Protein AF-A0A537QDL7-F1 (afdb_monomer)

Solvent-accessible surface area (backbone atoms only — not comparable to full-atom values): 4246 Å² total; per-residue (Å²): 138,86,91,72,96,66,85,91,44,67,44,79,53,78,64,69,72,41,51,53,51,31,50,75,70,67,23,61,33,37,33,44,74,44,40,63,87,77,46,58,67,62,46,42,76,73,60,33,44,83,77,46,75,45,80,40,86,73,82,92,40,37,40,36,33,32,34,30,80,100

pLDDT: mean 80.27, std 18.12, range [33.03, 95.12]

Foldseek 3Di:
DDPDPDPPDADADDDDVRVVVCVVVVHQKHKYKDKPVPCPPVVVVVAKDFPDWDADPPGDIIMTIIMHTD

Radius of gyration: 14.19 Å; Cα contacts (8 Å, |Δi|>4): 108; chains: 1; bounding box: 43×23×33 Å

Structure (mmCIF, N/CA/C/O backbone):
data_AF-A0A537QDL7-F1
#
_entry.id   AF-A0A537QDL7-F1
#
loop_
_atom_site.group_PDB
_atom_site.id
_atom_site.type_symbol
_atom_site.label_atom_id
_atom_site.label_alt_id
_atom_site.label_comp_id
_atom_site.label_asym_id
_atom_site.label_entity_id
_atom_site.label_seq_id
_atom_site.pdbx_PDB_ins_code
_atom_site.Cartn_x
_atom_site.Cartn_y
_atom_site.Cartn_z
_atom_site.occupancy
_atom_site.B_iso_or_equiv
_atom_site.auth_seq_id
_atom_site.auth_comp_id
_atom_site.auth_asym_id
_atom_site.auth_atom_id
_atom_site.pdbx_PDB_model_num
ATOM 1 N N . MET A 1 1 ? -31.475 -8.599 11.270 1.00 33.50 1 MET A N 1
ATOM 2 C CA . MET A 1 1 ? -30.707 -8.810 10.023 1.00 33.50 1 MET A CA 1
ATOM 3 C C . MET A 1 1 ? -30.347 -7.433 9.481 1.00 33.50 1 MET A C 1
ATOM 5 O O . MET A 1 1 ? -31.233 -6.739 9.008 1.00 33.50 1 MET A O 1
ATOM 9 N N . SER A 1 2 ? -29.104 -6.987 9.686 1.00 33.03 2 SER A N 1
ATOM 10 C CA . SER A 1 2 ? -28.664 -5.615 9.379 1.00 33.03 2 SER A CA 1
ATOM 11 C C . SER A 1 2 ? -28.112 -5.526 7.953 1.00 33.03 2 SER A C 1
ATOM 13 O O . SER A 1 2 ? -27.191 -6.280 7.635 1.00 33.03 2 SER A O 1
ATOM 15 N N . PRO A 1 3 ? -28.618 -4.630 7.090 1.00 40.75 3 PRO A N 1
ATOM 16 C CA . PRO A 1 3 ? -28.055 -4.438 5.765 1.00 40.75 3 PRO A CA 1
ATOM 17 C C . PRO A 1 3 ? -26.883 -3.443 5.838 1.00 40.75 3 PRO A C 1
ATOM 19 O O . PRO A 1 3 ? -27.074 -2.292 6.217 1.00 40.75 3 PRO A O 1
ATOM 22 N N . GLY A 1 4 ? -25.674 -3.880 5.459 1.00 34.97 4 GLY A N 1
ATOM 23 C CA . GLY A 1 4 ? -24.611 -2.969 5.001 1.00 34.97 4 GLY A CA 1
ATOM 24 C C . GLY A 1 4 ? -23.333 -2.847 5.847 1.00 34.97 4 GLY A C 1
ATOM 25 O O . GLY A 1 4 ? -22.922 -1.737 6.163 1.00 34.97 4 GLY A O 1
ATOM 26 N N . SER A 1 5 ? -22.635 -3.949 6.145 1.00 41.94 5 SER A N 1
ATOM 27 C CA . SER A 1 5 ? -21.246 -3.931 6.660 1.00 41.94 5 SER A CA 1
ATOM 28 C C . SER A 1 5 ? -20.194 -3.696 5.559 1.00 41.94 5 SER A C 1
ATOM 30 O O . SER A 1 5 ? -19.255 -4.472 5.408 1.00 41.94 5 SER A O 1
ATOM 32 N N . PHE A 1 6 ? -20.319 -2.609 4.798 1.00 39.38 6 PHE A N 1
ATOM 33 C CA . PHE A 1 6 ? -19.217 -2.055 4.004 1.00 39.38 6 PHE A CA 1
ATOM 34 C C . PHE A 1 6 ? -18.741 -0.817 4.768 1.00 39.38 6 PHE A C 1
ATOM 36 O O . PHE A 1 6 ? -19.520 0.115 4.915 1.00 39.38 6 PHE A O 1
ATOM 43 N N . CYS A 1 7 ? -17.519 -0.779 5.308 1.00 43.06 7 CYS A N 1
ATOM 44 C CA . CYS A 1 7 ? -16.938 0.494 5.752 1.00 43.06 7 CYS A CA 1
ATOM 45 C C . CYS A 1 7 ? -16.376 1.181 4.494 1.00 43.06 7 CYS A C 1
ATOM 47 O O . CYS A 1 7 ? -15.336 0.749 4.000 1.00 43.06 7 CYS A O 1
ATOM 49 N N . PRO A 1 8 ? -17.031 2.209 3.921 1.00 45.84 8 PRO A N 1
ATOM 50 C CA . PRO A 1 8 ? -16.683 2.734 2.601 1.00 45.84 8 PRO A CA 1
ATOM 51 C C . PRO A 1 8 ? -15.529 3.757 2.644 1.00 45.84 8 PRO A C 1
ATOM 53 O O . PRO A 1 8 ? -15.401 4.573 1.738 1.00 45.84 8 PRO A O 1
ATOM 56 N N . ARG A 1 9 ? -14.710 3.791 3.708 1.00 49.66 9 ARG A N 1
ATOM 57 C CA . ARG A 1 9 ? -13.789 4.909 3.995 1.00 49.66 9 ARG A CA 1
ATOM 58 C C . ARG A 1 9 ? -12.328 4.473 4.122 1.00 49.66 9 ARG A C 1
ATOM 60 O O . ARG A 1 9 ? -11.712 4.652 5.167 1.00 49.66 9 ARG A O 1
ATOM 67 N N . SER A 1 10 ? -11.747 3.924 3.057 1.00 49.72 10 SER A N 1
ATOM 68 C CA . SER A 1 10 ? -10.293 4.031 2.892 1.00 49.72 10 SER A CA 1
ATOM 69 C C . SER A 1 10 ? -9.974 5.462 2.460 1.00 49.72 10 SER A C 1
ATOM 71 O O . SER A 1 10 ? -10.356 5.864 1.362 1.00 49.72 10 SER A O 1
ATOM 73 N N . CYS A 1 11 ? -9.309 6.246 3.307 1.00 53.72 11 CYS A N 1
ATOM 74 C CA . CYS A 1 11 ? -8.792 7.548 2.884 1.00 53.72 11 CYS A CA 1
ATOM 75 C C . CYS A 1 11 ? -7.495 7.352 2.091 1.00 53.72 11 CYS A C 1
ATOM 77 O O . CYS A 1 11 ? -6.616 6.614 2.537 1.00 53.72 11 CYS A O 1
ATOM 79 N N . ALA A 1 12 ? -7.382 8.024 0.941 1.00 58.22 12 ALA A N 1
ATOM 80 C CA . ALA A 1 12 ? -6.094 8.295 0.313 1.00 58.22 12 ALA A CA 1
ATOM 81 C C . ALA A 1 12 ? -5.426 9.413 1.116 1.00 58.22 12 ALA A C 1
ATOM 83 O O . ALA A 1 12 ? -5.938 10.532 1.167 1.00 58.22 12 ALA A O 1
ATOM 84 N N . ALA A 1 13 ? -4.364 9.083 1.838 1.00 59.34 13 ALA A N 1
ATOM 85 C CA . ALA A 1 13 ? -3.824 9.941 2.881 1.00 59.34 13 ALA A CA 1
ATOM 86 C C . ALA A 1 13 ? -2.313 9.733 3.006 1.00 59.34 13 ALA A C 1
ATOM 88 O O . ALA A 1 13 ? -1.844 8.598 3.061 1.00 59.34 13 ALA A O 1
ATOM 89 N N . HIS A 1 14 ? -1.564 10.835 3.059 1.00 61.50 14 HIS A N 1
ATOM 90 C CA . HIS A 1 14 ? -0.115 10.828 3.241 1.00 61.50 14 HIS A CA 1
ATOM 91 C C . HIS A 1 14 ? 0.231 11.501 4.575 1.00 61.50 14 HIS A C 1
ATOM 93 O O . HIS A 1 14 ? -0.162 12.643 4.813 1.00 61.50 14 HIS A O 1
ATOM 99 N N . GLY A 1 15 ? 0.980 10.801 5.430 1.00 76.12 15 GLY A N 1
ATOM 100 C CA . GLY A 1 15 ? 1.516 11.340 6.684 1.00 76.12 15 GLY A CA 1
ATOM 101 C C . GLY A 1 15 ? 0.556 11.324 7.883 1.00 76.12 15 GLY A C 1
ATOM 102 O O . GLY A 1 15 ? -0.623 10.993 7.769 1.00 76.12 15 GLY A O 1
ATOM 103 N N . SER A 1 16 ? 1.086 1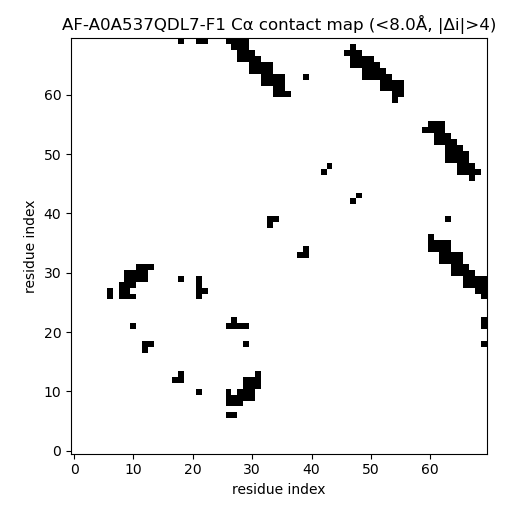1.694 9.054 1.00 79.31 16 SER A N 1
ATOM 104 C CA . SER A 1 16 ? 0.431 11.557 10.367 1.00 79.31 16 SER A CA 1
ATOM 105 C C . SER A 1 16 ? -0.879 12.337 10.509 1.00 79.31 16 SER A C 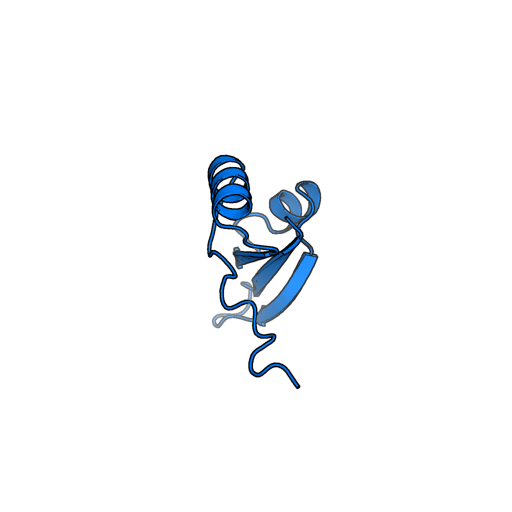1
ATOM 107 O O . SER A 1 16 ? -1.853 11.788 11.018 1.00 79.31 16 SER A O 1
ATOM 109 N N . ALA A 1 17 ? -0.946 13.574 10.009 1.00 84.00 17 ALA A N 1
ATOM 110 C CA . ALA A 1 17 ? -2.158 14.398 10.082 1.00 84.00 17 ALA A CA 1
ATOM 111 C C . ALA A 1 17 ? -3.347 13.744 9.356 1.00 84.00 17 ALA A C 1
ATOM 113 O O . ALA A 1 17 ? -4.497 13.837 9.784 1.00 84.00 17 ALA A O 1
ATOM 114 N N . ALA A 1 18 ? -3.067 13.033 8.265 1.00 82.12 18 ALA A N 1
ATOM 115 C CA . ALA A 1 18 ? -4.086 12.324 7.514 1.00 82.12 18 ALA A CA 1
ATOM 116 C C . ALA A 1 18 ? -4.526 11.025 8.226 1.00 82.12 18 ALA A C 1
ATOM 118 O O . ALA A 1 18 ? -5.686 10.626 8.110 1.00 82.12 18 ALA A O 1
ATOM 119 N N . GLU A 1 19 ? -3.644 10.408 9.024 1.00 87.25 19 GLU A N 1
ATOM 120 C CA . GLU A 1 19 ? -4.001 9.298 9.920 1.00 87.25 19 GLU A CA 1
ATOM 121 C C . GLU A 1 19 ? -4.919 9.742 11.057 1.00 87.25 19 GLU A C 1
ATOM 123 O O . GLU A 1 19 ? -5.929 9.091 11.329 1.00 87.25 19 GLU A O 1
ATOM 128 N N . GLU A 1 20 ? -4.597 10.863 11.699 1.00 89.56 20 GLU A N 1
ATOM 129 C CA . GLU A 1 20 ? -5.418 11.455 12.757 1.00 89.56 20 GLU A CA 1
ATOM 130 C C . GLU A 1 20 ? -6.808 11.828 12.244 1.00 89.56 20 GLU A C 1
ATOM 132 O O . GLU A 1 20 ? -7.817 11.451 12.846 1.00 89.56 20 GLU A O 1
ATOM 137 N N . GLU A 1 21 ? -6.877 12.485 11.086 1.00 88.69 21 GLU A N 1
ATOM 138 C CA . GLU A 1 21 ? -8.152 12.816 10.458 1.00 88.69 21 GLU A CA 1
ATOM 139 C C . GLU A 1 21 ? -8.933 11.558 10.054 1.00 88.69 21 GLU A C 1
ATOM 141 O O . GLU A 1 21 ? -10.154 11.500 10.222 1.00 88.69 21 GLU A O 1
ATOM 146 N N . GLY A 1 22 ? -8.241 10.519 9.576 1.00 86.44 22 GLY A N 1
ATOM 147 C CA . GLY A 1 22 ? -8.834 9.215 9.298 1.00 86.44 22 GLY A CA 1
ATOM 148 C C . GLY A 1 22 ? -9.490 8.610 10.540 1.00 86.44 22 GLY A C 1
ATOM 149 O O . GLY A 1 22 ? -10.667 8.244 10.493 1.00 86.44 22 GLY A O 1
ATOM 150 N N . ARG A 1 23 ? -8.783 8.582 11.677 1.00 88.00 23 ARG A N 1
ATOM 151 C CA . ARG A 1 23 ? -9.343 8.104 12.954 1.00 88.00 23 ARG A CA 1
ATOM 152 C C . ARG A 1 23 ? -10.544 8.938 13.386 1.00 88.00 23 ARG A C 1
ATOM 154 O O . ARG A 1 23 ? -11.581 8.373 13.730 1.00 88.00 23 ARG A O 1
ATOM 161 N N . ARG A 1 24 ? -10.455 10.270 13.292 1.00 90.00 24 ARG A N 1
ATOM 162 C CA . ARG A 1 24 ? -11.557 11.188 13.633 1.00 90.00 24 ARG A CA 1
ATOM 163 C C . ARG A 1 24 ? -12.807 10.938 12.785 1.00 90.00 24 ARG A C 1
ATOM 165 O O . ARG A 1 24 ? -13.926 11.074 13.271 1.00 90.00 24 ARG A O 1
ATOM 172 N N . ARG A 1 25 ? -12.630 10.548 11.520 1.00 87.94 25 ARG A N 1
ATOM 173 C CA . ARG A 1 25 ? -13.719 10.194 10.594 1.00 87.94 25 ARG A CA 1
ATOM 174 C C . ARG A 1 25 ? -14.224 8.756 10.747 1.00 87.94 25 ARG A C 1
ATOM 176 O O . ARG A 1 25 ? -15.130 8.371 10.002 1.00 87.94 25 ARG A O 1
ATOM 183 N N . GLY A 1 26 ? -13.666 7.967 11.666 1.00 89.88 26 GLY A N 1
ATOM 184 C CA . GLY A 1 26 ? -14.008 6.556 11.848 1.00 89.88 26 GLY A CA 1
ATOM 185 C C . GLY A 1 26 ? -13.489 5.648 10.728 1.00 89.88 26 GLY A C 1
ATOM 186 O O . GLY A 1 26 ? -14.060 4.585 10.489 1.00 89.88 26 GLY A O 1
ATOM 187 N N . CYS A 1 27 ? -12.447 6.067 10.006 1.00 90.62 27 CYS A N 1
ATOM 188 C CA . CYS A 1 27 ? -11.762 5.210 9.047 1.00 90.62 27 CYS A CA 1
ATOM 189 C C . CYS A 1 27 ? -10.976 4.133 9.801 1.00 90.62 27 CYS A C 1
ATOM 191 O O . CYS A 1 27 ? -10.293 4.416 10.781 1.00 90.62 27 CYS A O 1
ATOM 193 N N . THR A 1 28 ? -11.038 2.898 9.315 1.00 90.44 28 THR A N 1
ATOM 194 C CA . THR A 1 28 ? -10.322 1.752 9.904 1.00 90.44 28 THR A CA 1
ATOM 195 C C . THR A 1 28 ? -9.025 1.428 9.169 1.00 90.44 28 THR A C 1
ATOM 197 O O . THR A 1 28 ? -8.205 0.643 9.647 1.00 90.44 28 THR A O 1
ATOM 200 N N . ARG A 1 29 ? -8.837 2.018 7.984 1.00 90.81 29 ARG A N 1
ATOM 201 C CA . ARG A 1 29 ? -7.680 1.786 7.127 1.00 90.81 29 ARG A CA 1
ATOM 202 C C . ARG A 1 29 ? -7.373 3.008 6.271 1.00 90.81 29 ARG A C 1
ATOM 204 O O . ARG A 1 29 ? -8.283 3.715 5.839 1.00 90.81 29 ARG A O 1
ATOM 211 N N . ILE A 1 30 ? -6.098 3.193 5.962 1.00 90.31 30 ILE A N 1
ATOM 212 C CA . ILE A 1 30 ? -5.610 4.114 4.932 1.00 90.31 30 ILE A CA 1
ATOM 213 C C . ILE A 1 30 ? -5.028 3.315 3.783 1.00 90.31 30 ILE A C 1
ATOM 215 O O . ILE A 1 30 ? -4.464 2.241 3.996 1.00 90.31 30 ILE A O 1
ATOM 219 N N . ALA A 1 31 ? -5.184 3.846 2.574 1.00 91.12 31 ALA A N 1
ATOM 220 C CA . ALA A 1 31 ? -4.510 3.363 1.383 1.00 91.12 31 ALA A CA 1
ATOM 221 C C . ALA A 1 31 ? -3.670 4.492 0.775 1.00 91.12 31 ALA A C 1
ATOM 223 O O . ALA A 1 31 ? -4.067 5.653 0.810 1.00 91.12 31 ALA A O 1
ATOM 224 N N . LEU A 1 32 ? -2.525 4.153 0.198 1.00 89.31 32 LEU A N 1
ATOM 225 C CA . LEU A 1 32 ? -1.701 5.068 -0.587 1.00 89.31 32 LEU A CA 1
ATOM 226 C C . LEU A 1 32 ? -1.049 4.326 -1.748 1.00 89.31 32 LEU A C 1
ATOM 228 O O . LEU A 1 32 ? -1.040 3.092 -1.785 1.00 89.31 32 LEU A O 1
ATOM 232 N N . THR A 1 33 ? -0.476 5.081 -2.680 1.00 90.69 33 THR A N 1
ATOM 233 C CA . THR A 1 33 ? 0.378 4.519 -3.727 1.00 90.69 33 THR A CA 1
ATOM 234 C C . THR A 1 33 ? 1.731 5.200 -3.737 1.00 90.69 33 THR A C 1
ATOM 236 O O . THR A 1 33 ? 1.786 6.415 -3.589 1.00 90.69 33 THR A O 1
ATOM 239 N N . THR A 1 34 ? 2.796 4.443 -3.978 1.00 90.06 34 THR A N 1
ATOM 240 C CA . THR A 1 34 ? 4.158 4.974 -4.126 1.00 90.06 34 THR A CA 1
ATOM 241 C C . THR A 1 34 ? 4.904 4.222 -5.222 1.00 90.06 34 THR A C 1
ATOM 243 O O . THR A 1 34 ? 4.607 3.058 -5.488 1.00 90.06 34 THR A O 1
ATOM 246 N N . LEU A 1 35 ? 5.843 4.875 -5.896 1.00 90.19 35 LEU A N 1
ATOM 247 C CA . LEU A 1 35 ? 6.728 4.248 -6.873 1.00 90.19 35 LEU A CA 1
ATOM 248 C C . LEU A 1 35 ? 7.993 3.694 -6.207 1.00 90.19 35 LEU A C 1
ATOM 250 O O . LEU A 1 35 ? 8.442 4.191 -5.174 1.00 90.19 35 LEU A O 1
ATOM 254 N N . SER A 1 36 ? 8.616 2.705 -6.849 1.00 86.50 36 SER A N 1
ATOM 255 C CA . SER A 1 36 ? 9.899 2.112 -6.440 1.00 86.50 36 SER A CA 1
ATOM 256 C C . SER A 1 36 ? 11.004 3.149 -6.201 1.00 86.50 36 SER A C 1
ATOM 258 O O . SER A 1 36 ? 11.828 2.955 -5.312 1.00 86.50 36 SER A O 1
ATOM 260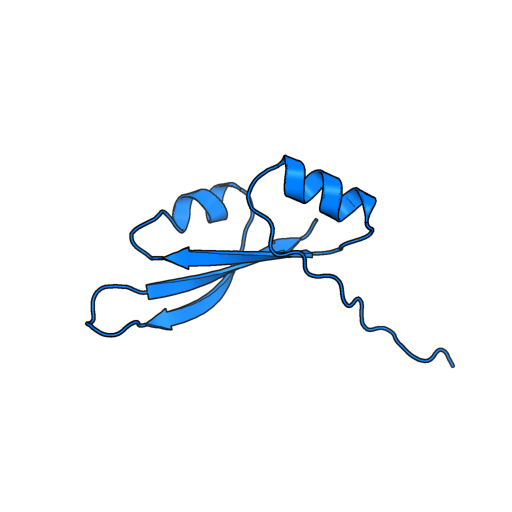 N N . VAL A 1 37 ? 10.993 4.259 -6.946 1.00 83.62 37 VAL A N 1
ATOM 261 C CA . VAL A 1 37 ? 11.967 5.362 -6.833 1.00 83.62 37 VAL A CA 1
ATOM 262 C C . VAL A 1 37 ? 11.672 6.360 -5.712 1.00 83.62 37 VAL A C 1
ATOM 264 O O . VAL A 1 37 ? 12.569 7.101 -5.327 1.00 83.62 37 VAL A O 1
ATOM 267 N N . GLU A 1 38 ? 10.440 6.414 -5.197 1.00 77.50 38 GLU A N 1
ATOM 268 C CA . GLU A 1 38 ? 10.04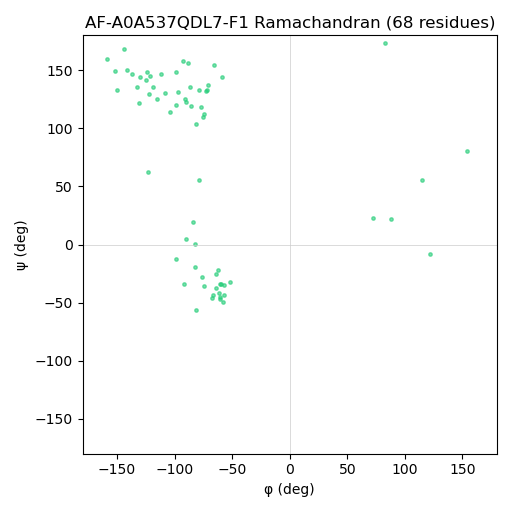6 7.433 -4.217 1.00 77.50 38 GLU A CA 1
ATOM 269 C C . GLU A 1 38 ? 10.482 7.047 -2.805 1.00 77.50 38 GLU A C 1
ATOM 271 O O . GLU A 1 38 ? 11.187 7.827 -2.176 1.00 77.50 38 GLU A O 1
ATOM 276 N N . ALA A 1 39 ? 10.067 5.861 -2.331 1.00 78.56 39 ALA A N 1
ATOM 277 C CA . ALA A 1 39 ? 10.590 5.1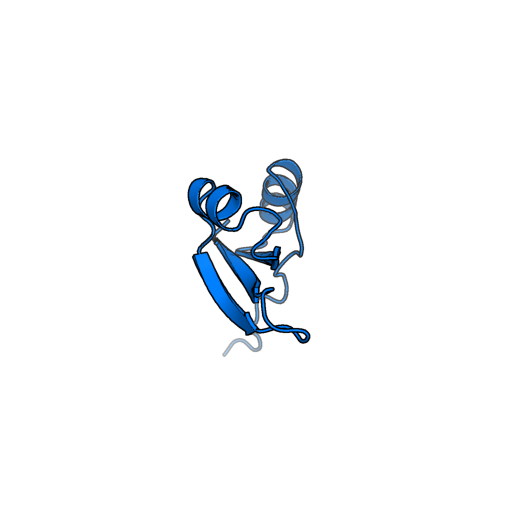24 -1.167 1.00 78.56 39 ALA A CA 1
ATOM 278 C C . ALA A 1 39 ? 9.500 4.205 -0.569 1.00 78.56 39 ALA A C 1
ATOM 280 O O . ALA A 1 39 ? 8.932 4.522 0.482 1.00 78.56 39 ALA A O 1
ATOM 281 N N . PRO A 1 40 ? 9.232 3.015 -1.132 1.00 78.31 40 PRO A N 1
ATOM 282 C CA . PRO A 1 40 ? 8.314 2.058 -0.502 1.00 78.31 40 PRO A CA 1
ATOM 283 C C . PRO A 1 40 ? 8.753 1.680 0.927 1.00 78.31 40 PRO A C 1
ATOM 285 O O . PRO A 1 40 ? 7.926 1.562 1.833 1.00 78.31 40 PRO A O 1
ATOM 288 N N . GLY A 1 41 ? 10.067 1.603 1.171 1.00 85.19 41 GLY A N 1
ATOM 289 C CA . GLY A 1 41 ? 10.628 1.320 2.495 1.00 85.19 41 GLY A CA 1
ATOM 290 C C . GLY A 1 41 ? 10.341 2.393 3.557 1.00 85.19 41 GLY A C 1
ATOM 291 O O . GLY A 1 41 ? 10.306 2.077 4.746 1.00 85.19 41 GLY A O 1
ATOM 292 N N . PHE A 1 42 ? 10.099 3.651 3.167 1.00 89.19 42 PHE A N 1
ATOM 293 C CA . PHE A 1 42 ? 9.715 4.710 4.109 1.00 89.19 42 PHE A CA 1
ATOM 294 C C . PHE A 1 42 ? 8.330 4.443 4.709 1.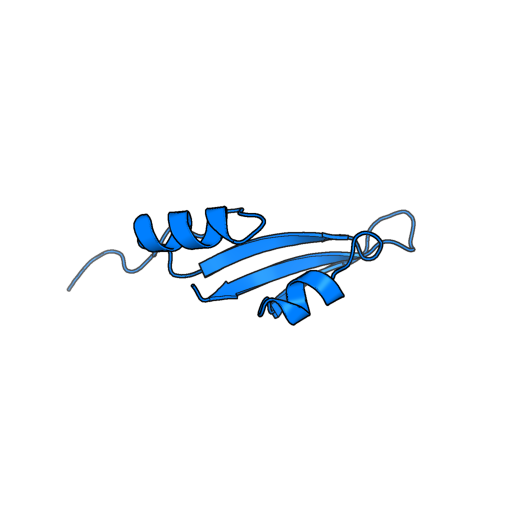00 89.19 42 PHE A C 1
ATOM 296 O O . PHE A 1 42 ? 8.142 4.571 5.920 1.00 89.19 42 PHE A O 1
ATOM 303 N N . TYR A 1 43 ? 7.370 4.025 3.882 1.00 89.44 43 TYR A N 1
ATOM 304 C CA . TYR A 1 43 ? 6.010 3.720 4.327 1.00 89.44 43 TYR A CA 1
ATOM 305 C C . TYR A 1 43 ? 5.936 2.399 5.096 1.00 89.44 43 TYR A C 1
ATOM 307 O O . TYR A 1 43 ? 5.231 2.321 6.102 1.00 89.44 43 TYR A O 1
ATOM 315 N N . GLN A 1 44 ? 6.731 1.395 4.714 1.00 90.75 44 GLN A N 1
ATOM 316 C CA . GLN A 1 44 ? 6.846 0.149 5.483 1.00 90.75 44 GLN A CA 1
ATOM 317 C C . GLN A 1 44 ? 7.294 0.409 6.928 1.00 90.75 44 GLN A C 1
ATOM 319 O O . GLN A 1 44 ? 6.684 -0.095 7.868 1.00 90.75 44 GLN A O 1
ATOM 324 N N . LYS A 1 45 ? 8.289 1.285 7.132 1.00 92.12 45 LYS A N 1
ATOM 325 C CA . LYS A 1 45 ? 8.740 1.694 8.477 1.00 92.12 45 LYS A CA 1
ATOM 326 C C . LYS A 1 45 ? 7.663 2.416 9.296 1.00 92.12 45 LYS A C 1
ATOM 328 O O . LYS A 1 45 ? 7.744 2.427 10.518 1.00 92.12 45 LYS A O 1
ATOM 333 N N . GLN A 1 46 ? 6.659 3.001 8.645 1.00 89.75 46 GLN A N 1
ATOM 334 C CA . GLN A 1 46 ? 5.515 3.649 9.296 1.00 89.75 46 GLN A CA 1
ATOM 335 C C . GLN A 1 46 ? 4.341 2.691 9.554 1.00 89.75 46 GLN A C 1
ATOM 337 O O . GLN A 1 46 ? 3.293 3.138 10.024 1.00 89.75 46 GLN A O 1
ATOM 342 N N . GLY A 1 47 ? 4.499 1.395 9.264 1.00 91.94 47 GLY A N 1
ATOM 343 C CA . GLY A 1 47 ? 3.483 0.365 9.491 1.00 91.94 47 GLY A CA 1
ATOM 344 C C . GLY A 1 47 ? 2.502 0.178 8.334 1.00 91.94 47 GLY A C 1
ATOM 345 O O . GLY A 1 47 ? 1.392 -0.294 8.562 1.00 91.94 47 GLY A O 1
ATOM 346 N N . TYR A 1 48 ? 2.870 0.587 7.116 1.00 93.31 48 TYR A N 1
ATOM 347 C CA . TYR A 1 48 ? 2.110 0.248 5.914 1.00 93.31 48 TYR A CA 1
ATOM 348 C C . TYR A 1 48 ? 2.550 -1.103 5.345 1.00 93.31 48 TYR A C 1
ATOM 350 O O . TYR A 1 48 ? 3.739 -1.345 5.144 1.00 93.31 48 TYR A O 1
ATOM 358 N N . ASP A 1 49 ? 1.575 -1.921 4.970 1.00 94.38 49 ASP A N 1
ATOM 359 C CA . ASP A 1 49 ? 1.756 -3.181 4.257 1.00 94.38 49 ASP A CA 1
ATOM 360 C C . ASP A 1 49 ? 1.515 -3.004 2.756 1.00 94.38 49 ASP A C 1
ATOM 362 O O . ASP A 1 49 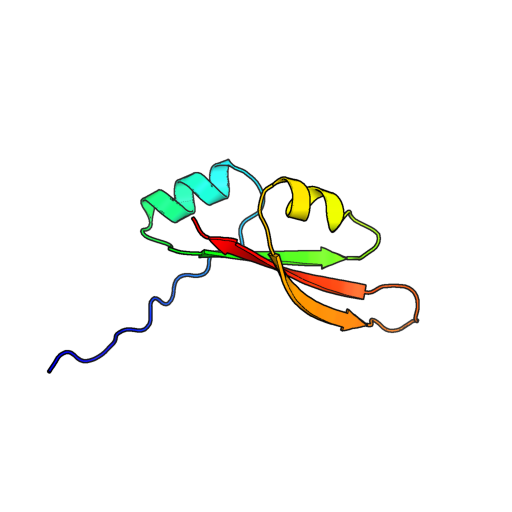? 0.676 -2.202 2.337 1.00 94.38 49 ASP A O 1
ATOM 366 N N . VAL A 1 50 ? 2.221 -3.776 1.927 1.00 95.12 50 VAL A N 1
ATOM 367 C CA . VAL A 1 50 ? 1.983 -3.810 0.476 1.00 95.12 50 VAL A CA 1
ATOM 368 C C . VAL A 1 50 ? 0.737 -4.649 0.195 1.00 95.12 50 VAL A C 1
ATOM 370 O O . VAL A 1 50 ? 0.702 -5.839 0.490 1.00 95.12 50 VAL A O 1
ATOM 373 N N . ALA A 1 51 ? -0.280 -4.026 -0.394 1.00 95.12 51 ALA A N 1
ATOM 374 C CA . ALA A 1 51 ? -1.517 -4.678 -0.811 1.00 95.12 51 ALA A CA 1
ATOM 375 C C . ALA A 1 51 ? -1.462 -5.166 -2.268 1.00 95.12 51 ALA A C 1
ATOM 377 O O . ALA A 1 51 ? -2.071 -6.183 -2.588 1.00 95.12 51 ALA A O 1
ATOM 378 N N . ALA A 1 52 ? -0.758 -4.445 -3.148 1.00 94.38 52 ALA A N 1
ATOM 379 C CA . ALA A 1 52 ? -0.547 -4.839 -4.541 1.00 94.38 52 ALA A CA 1
ATOM 380 C C . ALA A 1 52 ? 0.678 -4.137 -5.145 1.00 94.38 52 ALA A C 1
ATOM 382 O O . ALA A 1 52 ? 1.084 -3.070 -4.679 1.00 94.38 52 ALA A O 1
ATOM 383 N N . THR A 1 53 ? 1.219 -4.703 -6.221 1.00 95.06 53 THR A N 1
ATOM 384 C CA . THR A 1 53 ? 2.252 -4.080 -7.057 1.00 95.06 53 THR A CA 1
ATOM 385 C C . THR A 1 53 ? 1.852 -4.148 -8.522 1.00 95.06 53 THR A C 1
ATOM 387 O O . THR A 1 53 ? 1.243 -5.123 -8.955 1.00 95.06 53 THR A O 1
ATOM 390 N N . ILE A 1 54 ? 2.187 -3.109 -9.280 1.00 94.19 54 ILE A N 1
ATOM 391 C CA . ILE A 1 54 ? 2.010 -3.061 -10.732 1.00 94.19 54 ILE A CA 1
ATOM 392 C C . ILE A 1 54 ? 3.328 -2.596 -11.337 1.00 94.19 54 ILE A C 1
ATOM 394 O O . ILE A 1 54 ? 3.798 -1.506 -11.006 1.00 94.19 54 ILE A O 1
ATOM 398 N N . ASP A 1 55 ? 3.911 -3.410 -12.210 1.00 94.12 55 ASP A N 1
ATOM 399 C CA . ASP A 1 55 ? 5.071 -3.000 -12.997 1.00 94.12 55 ASP A CA 1
ATOM 400 C C . ASP A 1 55 ? 4.641 -1.988 -14.061 1.00 94.12 55 ASP A C 1
ATOM 402 O O . ASP A 1 55 ? 3.615 -2.149 -14.726 1.00 94.12 55 ASP A O 1
ATOM 406 N N . CYS A 1 56 ? 5.400 -0.903 -14.171 1.00 87.75 56 CYS A N 1
ATOM 407 C CA . CYS A 1 56 ? 5.147 0.169 -15.119 1.00 87.75 56 CYS A CA 1
ATOM 408 C C . CYS A 1 56 ? 5.921 -0.063 -16.423 1.00 87.75 56 CYS A C 1
ATOM 410 O O . CYS A 1 56 ? 6.954 -0.732 -16.443 1.00 87.75 56 CYS A O 1
ATOM 412 N N . ASP A 1 57 ? 5.435 0.569 -17.490 1.00 85.62 57 ASP A N 1
ATOM 413 C CA . ASP A 1 57 ? 6.119 0.682 -18.778 1.00 85.62 57 ASP A CA 1
ATOM 414 C C . ASP A 1 57 ? 6.605 2.139 -18.963 1.00 85.62 57 ASP A C 1
ATOM 416 O O . ASP A 1 57 ? 5.811 3.059 -18.723 1.00 85.62 57 ASP A O 1
ATOM 420 N N . PRO A 1 58 ? 7.878 2.401 -19.331 1.00 82.31 58 PRO A N 1
ATOM 421 C CA . PRO A 1 58 ? 8.964 1.445 -19.565 1.00 82.31 58 PRO A CA 1
ATOM 422 C C . PRO A 1 58 ? 9.403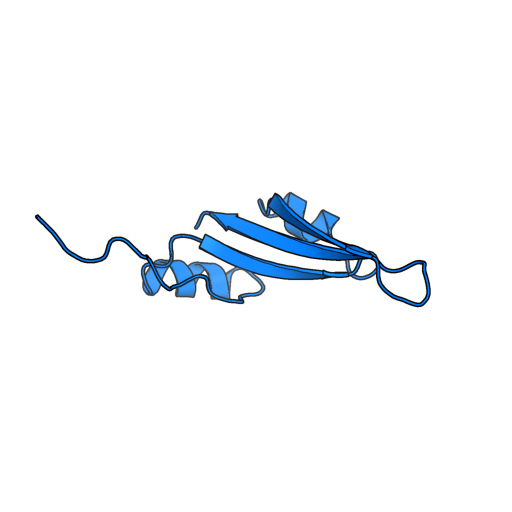 0.693 -18.295 1.00 82.31 58 PRO A C 1
ATOM 424 O O . PRO A 1 58 ? 9.259 1.219 -17.185 1.00 82.31 58 PRO A O 1
ATOM 427 N N . PRO A 1 59 ? 9.968 -0.521 -18.447 1.00 83.56 59 PRO A N 1
ATOM 428 C CA . PRO A 1 59 ? 10.414 -1.335 -17.324 1.00 83.56 59 PRO A CA 1
ATOM 429 C C . PRO A 1 59 ? 11.461 -0.603 -16.475 1.00 83.56 59 PRO A C 1
ATOM 431 O O . PR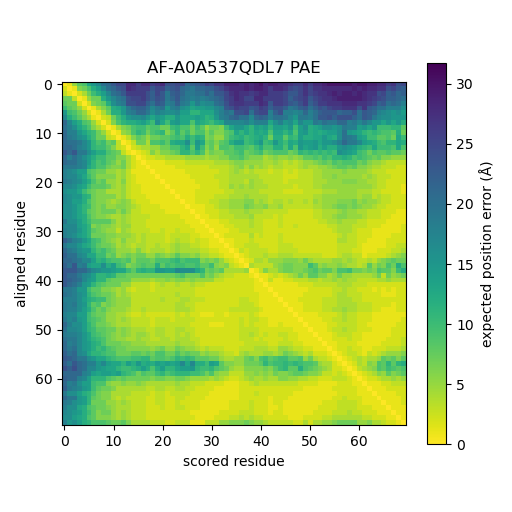O A 1 59 ? 12.311 0.125 -16.989 1.00 83.56 59 PRO A O 1
ATOM 434 N N . GLY A 1 60 ? 11.411 -0.823 -15.160 1.00 83.19 60 GLY A N 1
ATOM 435 C CA . GLY A 1 60 ? 12.302 -0.185 -14.179 1.00 83.19 60 GLY A CA 1
ATOM 436 C C . GLY A 1 60 ? 11.572 0.612 -13.095 1.00 83.19 60 GLY A C 1
ATOM 437 O O . GLY A 1 60 ? 12.186 1.016 -12.107 1.00 83.19 60 GLY A O 1
ATOM 438 N N . LEU A 1 61 ? 10.258 0.796 -13.234 1.00 89.75 61 LEU A N 1
ATOM 439 C CA . LEU A 1 61 ? 9.406 1.388 -12.208 1.00 89.75 61 LEU A CA 1
ATOM 440 C C . LEU A 1 61 ? 8.337 0.384 -11.778 1.00 89.75 61 LEU A C 1
ATOM 442 O O . LEU A 1 61 ? 7.680 -0.224 -12.614 1.00 89.75 61 LEU A O 1
ATOM 446 N N . THR A 1 62 ? 8.122 0.268 -10.472 1.00 92.50 62 THR A N 1
ATOM 447 C CA . THR A 1 62 ? 7.024 -0.521 -9.903 1.00 92.50 62 THR A CA 1
ATOM 448 C C . THR A 1 62 ? 6.179 0.402 -9.043 1.00 92.50 62 THR A C 1
ATOM 450 O O . THR A 1 62 ? 6.700 1.125 -8.192 1.00 92.50 62 THR A O 1
ATOM 453 N N . ARG A 1 63 ? 4.866 0.393 -9.256 1.00 93.06 63 ARG A N 1
ATOM 454 C CA . ARG A 1 63 ? 3.897 1.077 -8.404 1.00 93.06 63 ARG A CA 1
ATOM 455 C C . ARG A 1 63 ? 3.433 0.134 -7.306 1.00 93.06 63 ARG A C 1
ATOM 457 O O . ARG A 1 63 ? 2.873 -0.920 -7.585 1.00 93.06 63 ARG A O 1
ATOM 464 N N . TYR A 1 64 ? 3.611 0.549 -6.063 1.00 93.50 64 TYR A N 1
ATOM 465 C CA . TYR A 1 64 ? 3.129 -0.125 -4.868 1.00 93.50 64 TYR A CA 1
ATOM 466 C C . TYR A 1 64 ? 1.814 0.504 -4.430 1.00 93.50 64 TYR A C 1
ATOM 468 O O . TYR A 1 64 ? 1.720 1.721 -4.289 1.00 93.50 64 TYR A O 1
ATOM 476 N N . TYR A 1 65 ? 0.819 -0.331 -4.170 1.00 93.38 65 TYR A N 1
ATOM 477 C CA . TYR A 1 65 ? -0.394 0.016 -3.445 1.00 93.38 65 TYR A CA 1
ATOM 478 C C . TYR A 1 65 ? -0.205 -0.465 -2.021 1.00 93.38 65 TYR A C 1
ATOM 480 O O . TYR A 1 65 ? 0.014 -1.654 -1.790 1.00 93.38 65 TYR A O 1
ATOM 488 N N . MET A 1 66 ? -0.262 0.453 -1.068 1.00 92.88 66 MET A N 1
ATOM 489 C CA . MET A 1 66 ? 0.053 0.170 0.323 1.00 92.88 66 MET A CA 1
ATOM 490 C C . MET A 1 66 ? -1.104 0.549 1.223 1.00 92.88 66 MET A C 1
ATOM 492 O O . MET A 1 66 ? -1.843 1.489 0.935 1.00 92.88 66 MET A O 1
ATOM 496 N N . THR A 1 67 ? -1.273 -0.183 2.317 1.00 93.69 67 THR A N 1
ATOM 497 C CA . THR A 1 67 ? -2.358 0.053 3.265 1.00 93.69 67 THR A CA 1
ATOM 498 C C . THR A 1 67 ? -1.875 -0.040 4.696 1.00 93.69 67 THR A C 1
ATOM 500 O O . THR A 1 67 ? -1.012 -0.854 4.994 1.00 93.69 67 THR A O 1
ATOM 503 N N . LYS A 1 68 ? -2.466 0.749 5.588 1.00 92.25 68 LYS A N 1
ATOM 504 C CA . LYS A 1 68 ? -2.183 0.720 7.025 1.00 92.25 68 LYS A CA 1
ATOM 505 C C . LYS A 1 68 ? -3.483 0.700 7.805 1.00 92.25 68 LYS A C 1
ATOM 507 O O . LYS A 1 68 ? -4.409 1.447 7.484 1.00 92.25 68 LYS A O 1
ATOM 512 N N . LYS A 1 69 ? -3.559 -0.154 8.822 1.00 92.00 69 LYS A N 1
ATOM 513 C CA . LYS A 1 69 ? -4.665 -0.150 9.782 1.00 92.00 69 LYS A CA 1
ATOM 514 C C . LYS A 1 69 ? -4.529 1.067 10.704 1.00 92.00 69 LYS A C 1
ATOM 516 O O . LYS A 1 69 ? -3.430 1.336 11.188 1.00 92.00 69 LYS A O 1
ATOM 521 N N . LEU A 1 70 ? -5.624 1.801 10.897 1.00 87.69 70 LEU A N 1
ATOM 522 C CA . LEU A 1 70 ? -5.661 3.015 11.719 1.00 87.69 70 LEU A CA 1
ATOM 523 C C . LEU A 1 70 ? -5.922 2.748 13.197 1.00 87.69 70 LEU A C 1
ATOM 525 O O . LEU A 1 70 ? -6.673 1.792 13.497 1.00 87.69 70 LEU A O 1
#

Secondary structure (DSSP, 8-state):
---------EEE--SHHHHHHHHHTT-SEEEEEEETTT-HHHHHHTTPEEEEEEE-SSTT-EEEEEEEE-

Sequence (70 aa):
MSPGSFCPRSCAAHGSAAEEEGRRRGCTRIALTTLSVEAPGFYQKQGYDVAATIDCDPPGLTRYYMTKKL

Mean predicted aligned error: 7.31 Å

Nearest PDB structures (foldseek):
  1y9w-assembly1_B  TM=9.082E-01  e=8.477E-04  Bacillus cereus ATCC 14579
  2g3a-assembly1_A-2  TM=8.964E-01  e=5.403E-03  Agrobacterium fabrum str. C58
  1kzf-assembly1_A  TM=7.691E-01  e=3.541E-01  Pantoea stewartii subsp. stewartii
  2g0b-assembly10_B  TM=7.853E-01  e=6.831E-01  uncultured bacterium
  8j07-assembly1_d0  TM=5.487E-01  e=1.102E+00  Homo sapiens